Protein AF-A0AAU6WS00-F1 (afdb_monomer_lite)

Structure (mmCIF, N/CA/C/O backbone):
data_AF-A0AAU6WS00-F1
#
_entry.id   AF-A0AAU6WS00-F1
#
loop_
_atom_site.group_PDB
_atom_site.id
_atom_site.type_symbol
_atom_site.label_atom_id
_atom_site.label_alt_id
_atom_site.label_comp_id
_atom_site.label_asym_id
_atom_site.label_entity_id
_atom_site.label_seq_id
_atom_site.pdbx_PDB_ins_code
_atom_site.Cartn_x
_atom_site.Cartn_y
_atom_site.Cartn_z
_atom_site.occupancy
_atom_site.B_iso_or_equiv
_atom_site.auth_seq_id
_atom_site.auth_comp_id
_atom_site.auth_asym_id
_atom_site.auth_atom_id
_atom_site.pdbx_PDB_model_num
ATOM 1 N N . MET A 1 1 ? -14.880 -15.757 -16.509 1.00 43.56 1 MET A N 1
ATOM 2 C CA . MET A 1 1 ? -14.038 -14.848 -17.316 1.00 43.56 1 MET A CA 1
ATOM 3 C C . MET A 1 1 ? -12.780 -14.565 -16.515 1.00 43.56 1 MET A C 1
ATOM 5 O O . MET A 1 1 ? -12.912 -14.244 -15.341 1.00 43.56 1 MET A O 1
ATOM 9 N N . ALA A 1 2 ? -11.594 -14.777 -17.084 1.00 50.44 2 ALA A N 1
ATOM 10 C CA . ALA A 1 2 ? -10.341 -14.428 -16.420 1.00 50.44 2 ALA A CA 1
ATOM 11 C C . ALA A 1 2 ? -10.131 -12.912 -16.544 1.00 50.44 2 ALA A C 1
ATOM 13 O O . ALA A 1 2 ? -10.221 -12.374 -17.643 1.00 50.44 2 ALA A O 1
ATOM 14 N N . GLN A 1 3 ? -9.907 -12.222 -15.426 1.00 70.50 3 GLN A N 1
ATOM 15 C CA . GLN A 1 3 ? -9.549 -10.806 -15.445 1.00 70.50 3 GLN A CA 1
ATOM 16 C C . GLN A 1 3 ? -8.057 -10.687 -15.761 1.00 70.50 3 GLN A C 1
ATOM 18 O O . GLN A 1 3 ? -7.218 -11.079 -14.946 1.00 70.50 3 GLN A O 1
ATOM 23 N N . GLU A 1 4 ? -7.728 -10.128 -16.922 1.00 82.44 4 GLU A N 1
ATOM 24 C CA . GLU A 1 4 ? -6.345 -9.815 -17.276 1.00 82.44 4 GLU A CA 1
ATOM 25 C C . GLU A 1 4 ? -5.831 -8.642 -16.430 1.00 82.44 4 GLU A C 1
ATOM 27 O O . GLU A 1 4 ? -6.574 -7.706 -16.104 1.00 82.44 4 GLU A O 1
ATOM 32 N N . ARG A 1 5 ? -4.555 -8.713 -16.029 1.00 87.00 5 ARG A N 1
ATOM 33 C CA . ARG A 1 5 ? -3.888 -7.694 -15.209 1.00 87.00 5 ARG A CA 1
ATOM 34 C C . ARG A 1 5 ? -2.634 -7.180 -15.897 1.00 87.00 5 ARG A C 1
ATOM 36 O O . ARG A 1 5 ? -1.874 -7.946 -16.482 1.00 87.00 5 ARG A O 1
ATOM 43 N N . LEU A 1 6 ? -2.399 -5.878 -15.770 1.00 90.00 6 LEU A N 1
ATOM 44 C CA . LEU A 1 6 ? -1.217 -5.220 -16.312 1.00 90.00 6 LEU A CA 1
ATOM 45 C C . LEU A 1 6 ? 0.020 -5.597 -15.491 1.00 90.00 6 LEU A C 1
ATOM 47 O O . LEU A 1 6 ? 0.148 -5.165 -14.348 1.00 90.00 6 LEU A O 1
ATOM 51 N N . LEU A 1 7 ? 0.949 -6.348 -16.080 1.00 91.75 7 LEU A N 1
ATOM 52 C CA . LEU A 1 7 ? 2.205 -6.718 -15.419 1.00 91.75 7 LEU A CA 1
ATOM 53 C C . LEU A 1 7 ? 3.297 -5.661 -15.592 1.00 91.75 7 LEU A C 1
ATOM 55 O O . LEU A 1 7 ? 3.985 -5.334 -14.633 1.00 91.75 7 LEU A O 1
ATOM 59 N N . VAL A 1 8 ? 3.472 -5.116 -16.796 1.00 91.12 8 VAL A N 1
ATOM 60 C CA . VAL A 1 8 ? 4.533 -4.141 -17.086 1.00 91.12 8 VAL A CA 1
ATOM 61 C C . VAL A 1 8 ? 4.007 -3.070 -18.031 1.00 91.12 8 VAL A C 1
ATOM 63 O O . VAL A 1 8 ? 3.265 -3.372 -18.962 1.00 91.12 8 VAL A O 1
ATOM 66 N N . HIS A 1 9 ? 4.403 -1.824 -17.790 1.00 90.19 9 HIS A N 1
ATOM 67 C CA . HIS A 1 9 ? 4.131 -0.679 -18.646 1.00 90.19 9 HIS A CA 1
ATOM 68 C C . HIS A 1 9 ? 5.448 -0.061 -19.124 1.00 90.19 9 HIS A C 1
ATOM 70 O O . HIS A 1 9 ? 6.293 0.318 -18.308 1.00 90.19 9 HIS A O 1
ATOM 76 N N . TRP A 1 10 ? 5.579 0.096 -20.440 1.00 89.69 10 TRP A N 1
ATOM 77 C CA . TRP A 1 10 ? 6.741 0.680 -21.109 1.00 89.69 10 TRP A CA 1
ATOM 78 C C . TRP A 1 10 ? 6.364 1.960 -21.852 1.00 89.69 10 TRP A C 1
ATOM 80 O O . TRP A 1 10 ? 5.296 2.033 -22.456 1.00 89.69 10 TRP A O 1
ATOM 90 N N . HIS A 1 11 ? 7.273 2.931 -21.863 1.00 86.00 11 HIS A N 1
ATOM 91 C CA . HIS A 1 11 ? 7.238 4.080 -22.758 1.00 86.00 11 HIS A CA 1
ATOM 92 C C . HIS A 1 11 ? 8.517 4.093 -23.592 1.00 86.00 11 HIS A C 1
ATOM 94 O O . HIS A 1 11 ? 9.575 4.380 -23.056 1.00 86.00 11 HIS A O 1
ATOM 100 N N . ILE A 1 12 ? 8.409 3.742 -24.877 1.00 85.81 12 ILE A N 1
ATOM 101 C CA . ILE A 1 12 ? 9.479 3.592 -25.888 1.00 85.81 12 ILE A CA 1
ATOM 102 C C . ILE A 1 12 ? 10.792 2.970 -25.360 1.00 85.81 12 ILE A C 1
ATOM 104 O O . ILE A 1 12 ? 11.054 1.805 -25.641 1.00 85.81 12 ILE A O 1
ATOM 108 N N . TYR A 1 13 ? 11.606 3.720 -24.611 1.00 82.75 13 TYR A N 1
ATOM 109 C CA . TYR A 1 13 ? 12.913 3.308 -24.087 1.00 82.75 13 TYR A CA 1
ATOM 110 C C . TYR A 1 13 ? 12.985 3.138 -22.556 1.00 82.75 13 TYR A C 1
ATOM 112 O O . TYR A 1 13 ? 14.050 2.80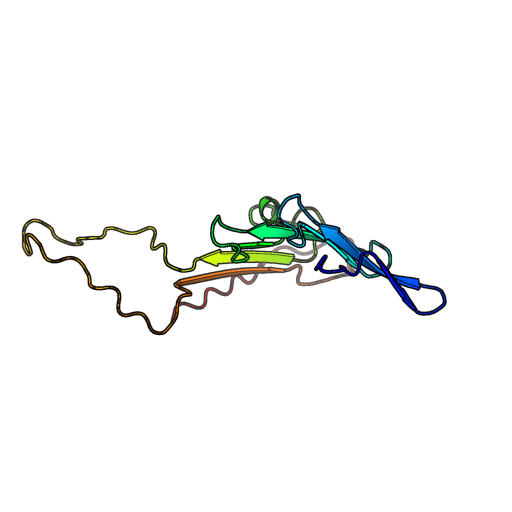6 -22.042 1.00 82.75 13 TYR A O 1
ATOM 120 N N . GLU A 1 14 ? 11.895 3.337 -21.811 1.00 84.56 14 GLU A N 1
ATOM 121 C CA . GLU A 1 14 ? 11.890 3.255 -20.345 1.00 84.56 14 GLU A CA 1
ATOM 122 C C . GLU A 1 14 ? 10.703 2.468 -19.771 1.00 84.56 14 GLU A C 1
ATOM 124 O O . GLU A 1 14 ? 9.580 2.495 -20.280 1.00 84.56 14 GLU A O 1
ATOM 129 N N . MET A 1 15 ? 10.952 1.754 -18.671 1.00 87.44 15 MET A N 1
ATOM 130 C CA . MET A 1 15 ? 9.911 1.076 -17.903 1.00 87.44 15 MET A CA 1
ATOM 131 C C . MET A 1 15 ? 9.274 2.067 -16.926 1.00 87.44 15 MET A C 1
ATOM 133 O O . MET A 1 15 ? 9.918 2.506 -15.967 1.00 87.44 15 MET A O 1
ATOM 137 N N . LEU A 1 16 ? 7.988 2.368 -17.120 1.00 89.31 16 LEU A N 1
ATOM 138 C CA . LEU A 1 16 ? 7.250 3.263 -16.225 1.00 89.31 16 LEU A CA 1
ATOM 139 C C . LEU A 1 16 ? 6.778 2.542 -14.966 1.00 89.31 16 LEU A C 1
ATOM 141 O O . LEU A 1 16 ? 6.836 3.103 -13.870 1.00 89.31 16 LEU A O 1
ATOM 145 N N . ALA A 1 17 ? 6.317 1.298 -15.117 1.00 93.50 17 ALA A N 1
ATOM 146 C CA . ALA A 1 17 ? 5.858 0.497 -13.996 1.00 93.50 17 ALA A CA 1
ATOM 147 C C . ALA A 1 17 ? 6.005 -1.007 -14.241 1.00 93.50 17 ALA A C 1
ATOM 149 O O . ALA A 1 17 ? 5.747 -1.491 -15.340 1.00 93.50 17 ALA A O 1
ATOM 150 N N . GLN A 1 18 ? 6.322 -1.745 -13.184 1.00 96.06 18 GLN A N 1
ATOM 151 C CA . GLN A 1 18 ? 6.204 -3.198 -13.112 1.00 96.06 18 GLN A CA 1
ATOM 152 C C . GLN A 1 18 ? 5.381 -3.559 -11.879 1.00 96.06 18 GLN A C 1
ATOM 154 O O . GLN A 1 18 ? 5.705 -3.141 -10.772 1.00 96.06 18 GLN A O 1
ATOM 159 N N . ASN A 1 19 ? 4.328 -4.341 -12.076 1.00 97.44 19 ASN A N 1
ATOM 160 C CA . ASN A 1 19 ? 3.391 -4.770 -11.053 1.00 97.44 19 ASN A CA 1
ATOM 161 C C . ASN A 1 19 ? 3.591 -6.259 -10.758 1.00 97.44 19 ASN A C 1
ATOM 163 O O . ASN A 1 19 ? 3.645 -7.086 -11.668 1.00 97.44 19 ASN A O 1
ATOM 167 N N . THR A 1 20 ? 3.630 -6.599 -9.478 1.00 97.69 20 THR A N 1
ATOM 168 C CA . THR A 1 20 ? 3.557 -7.974 -8.982 1.00 97.69 20 THR A CA 1
ATOM 169 C C . THR A 1 20 ? 2.246 -8.139 -8.235 1.00 97.69 20 THR A C 1
ATOM 171 O O . THR A 1 20 ? 1.830 -7.237 -7.508 1.00 97.69 20 THR A O 1
ATOM 174 N N . TYR A 1 21 ? 1.589 -9.280 -8.417 1.00 96.69 21 TYR A N 1
ATOM 175 C CA . TYR A 1 21 ? 0.323 -9.582 -7.761 1.00 96.69 21 TYR A CA 1
ATOM 176 C C . TYR A 1 21 ? 0.477 -10.793 -6.845 1.00 96.69 21 TYR A C 1
ATOM 178 O O . TYR A 1 21 ? 1.195 -11.730 -7.187 1.00 96.69 21 TYR A O 1
ATOM 186 N N . ASN A 1 22 ? -0.206 -10.783 -5.701 1.00 93.81 22 ASN A N 1
ATOM 187 C CA . ASN A 1 22 ? -0.300 -11.951 -4.827 1.00 93.81 22 ASN A CA 1
ATOM 188 C C . ASN A 1 22 ? -1.297 -12.995 -5.375 1.00 93.81 22 ASN A C 1
ATOM 190 O O . ASN A 1 22 ? -1.966 -12.782 -6.391 1.00 93.81 22 ASN A O 1
ATOM 194 N N . GLU A 1 23 ? -1.415 -14.123 -4.673 1.00 93.38 23 GLU A N 1
ATOM 195 C CA . GLU A 1 23 ? -2.321 -15.235 -5.007 1.00 93.38 23 GLU A CA 1
ATOM 196 C C . GLU A 1 23 ? -3.798 -14.811 -5.034 1.00 93.38 23 GLU A C 1
ATOM 198 O O . GLU A 1 23 ? -4.586 -15.317 -5.831 1.00 93.38 23 GLU A O 1
ATOM 203 N N . LEU A 1 24 ? -4.159 -13.804 -4.231 1.00 93.00 24 LEU A N 1
ATOM 204 C CA . LEU A 1 24 ? -5.491 -13.194 -4.200 1.00 93.00 24 LEU A CA 1
ATOM 205 C C . LEU A 1 24 ? -5.700 -12.145 -5.293 1.00 93.00 24 LEU A C 1
ATOM 207 O O . LEU A 1 24 ? -6.696 -11.424 -5.278 1.00 93.00 24 LEU A O 1
ATOM 211 N N . SER A 1 25 ? -4.784 -12.051 -6.257 1.00 93.94 25 SER A N 1
ATOM 212 C CA . SER A 1 25 ? -4.887 -11.127 -7.380 1.00 93.94 25 SER A CA 1
ATOM 213 C C . SER A 1 25 ? -4.801 -9.638 -7.024 1.00 93.94 25 SER A C 1
ATOM 215 O O . SER A 1 25 ? -5.157 -8.786 -7.838 1.00 93.94 25 SER A O 1
ATOM 217 N N . GLN A 1 26 ? -4.273 -9.312 -5.846 1.00 94.81 26 GLN A N 1
ATOM 218 C CA . GLN A 1 26 ? -4.043 -7.945 -5.378 1.00 94.81 26 GLN A CA 1
ATOM 219 C C . GLN A 1 26 ? -2.616 -7.508 -5.708 1.00 94.81 26 GLN A C 1
ATOM 221 O O . GLN A 1 26 ? -1.705 -8.333 -5.712 1.00 94.81 26 GLN A O 1
ATOM 226 N N . LEU A 1 27 ? -2.414 -6.221 -6.002 1.00 97.44 27 LEU A N 1
ATOM 227 C CA . LEU A 1 27 ? -1.096 -5.657 -6.300 1.00 97.44 27 LEU A CA 1
ATOM 228 C C . LEU A 1 27 ? -0.220 -5.738 -5.045 1.00 97.44 27 LEU A C 1
ATOM 230 O O . LEU A 1 27 ? -0.424 -4.958 -4.133 1.00 97.44 27 LEU A O 1
ATOM 234 N N . SER A 1 28 ? 0.737 -6.658 -4.977 1.00 97.69 28 SER A N 1
ATOM 235 C CA . SER A 1 28 ? 1.610 -6.823 -3.807 1.00 97.69 28 SER A CA 1
ATOM 236 C C . SER A 1 28 ? 2.844 -5.931 -3.863 1.00 97.69 28 SER A C 1
ATOM 238 O O . SER A 1 28 ? 3.318 -5.461 -2.832 1.00 97.69 28 SER A O 1
ATOM 240 N N . ASN A 1 29 ? 3.355 -5.671 -5.066 1.00 98.19 29 ASN A N 1
ATOM 241 C CA . ASN A 1 29 ? 4.493 -4.789 -5.273 1.00 98.19 29 ASN A CA 1
ATOM 242 C C . ASN A 1 29 ? 4.347 -4.008 -6.581 1.00 98.19 29 ASN A C 1
ATOM 244 O O . ASN A 1 29 ? 3.881 -4.548 -7.587 1.00 98.19 29 ASN A O 1
ATOM 248 N N . LYS A 1 30 ? 4.790 -2.751 -6.580 1.00 97.62 30 LYS A N 1
ATOM 249 C CA . LYS A 1 30 ? 4.936 -1.938 -7.786 1.00 97.62 30 LYS A CA 1
ATOM 250 C C . LYS A 1 30 ? 6.315 -1.300 -7.835 1.00 97.62 30 LYS A C 1
ATOM 252 O O . LYS A 1 30 ? 6.662 -0.513 -6.957 1.00 97.62 30 LYS A O 1
ATOM 257 N N . LYS A 1 31 ? 7.069 -1.560 -8.896 1.00 96.50 31 LYS A N 1
ATOM 258 C CA . LYS A 1 31 ? 8.300 -0.828 -9.204 1.00 96.50 31 LYS A CA 1
ATOM 259 C C . LYS A 1 31 ? 8.007 0.281 -10.199 1.00 96.50 31 LYS A C 1
ATOM 261 O O . LYS A 1 31 ? 7.256 0.049 -11.141 1.00 96.50 31 LYS A O 1
ATOM 266 N N . VAL A 1 32 ? 8.582 1.465 -10.007 1.00 94.06 32 VAL A N 1
ATOM 267 C CA . VAL A 1 32 ? 8.391 2.628 -10.897 1.00 94.06 32 VAL A CA 1
ATOM 268 C C . VAL A 1 32 ? 9.704 3.344 -11.183 1.00 94.06 32 VAL A C 1
ATOM 270 O O . VAL A 1 32 ? 10.662 3.208 -10.420 1.00 94.06 32 VAL A O 1
ATOM 273 N N . GLY A 1 33 ? 9.734 4.099 -12.285 1.00 88.75 33 GLY A N 1
ATOM 274 C CA . GLY A 1 33 ? 10.885 4.919 -12.675 1.00 88.75 33 GLY A CA 1
ATOM 275 C C . GLY A 1 33 ? 12.135 4.078 -12.912 1.00 88.75 33 GLY A C 1
ATOM 276 O O . GLY A 1 33 ? 13.174 4.356 -12.326 1.00 88.75 33 GLY A O 1
ATOM 277 N N . ASN A 1 34 ? 12.015 2.994 -13.685 1.00 86.62 34 ASN A N 1
ATOM 278 C CA . ASN A 1 34 ? 13.121 2.069 -13.947 1.00 86.62 34 ASN A CA 1
ATOM 279 C C . ASN A 1 34 ? 13.811 1.526 -12.669 1.00 86.62 34 ASN A C 1
ATOM 281 O O . ASN A 1 34 ? 15.034 1.527 -12.551 1.00 86.62 34 ASN A O 1
ATOM 285 N N . ASN A 1 35 ? 13.013 1.051 -11.705 1.00 86.25 35 ASN A N 1
ATOM 286 C CA . ASN A 1 35 ? 13.441 0.580 -10.375 1.00 86.25 35 ASN A CA 1
ATOM 287 C C . ASN A 1 35 ? 13.912 1.671 -9.395 1.00 86.25 35 ASN A C 1
ATOM 289 O O . ASN A 1 35 ? 14.468 1.332 -8.352 1.00 86.25 35 ASN A O 1
ATOM 293 N N . LEU A 1 36 ? 13.634 2.952 -9.662 1.00 89.94 36 LEU A N 1
ATOM 294 C CA . LEU A 1 36 ? 13.886 4.041 -8.711 1.00 89.94 36 LEU A CA 1
ATOM 295 C C . LEU A 1 36 ? 13.164 3.825 -7.377 1.00 89.94 36 LEU A C 1
ATOM 297 O O . LEU A 1 36 ? 13.694 4.160 -6.322 1.00 89.94 36 LEU A O 1
ATOM 301 N N . GLN A 1 37 ? 11.949 3.280 -7.421 1.00 93.25 37 GLN A N 1
ATOM 302 C CA . GLN A 1 37 ? 11.195 2.895 -6.234 1.00 93.25 37 GLN A CA 1
ATOM 303 C C . GLN A 1 37 ? 10.611 1.503 -6.393 1.00 93.25 37 GLN A C 1
ATOM 305 O O . GLN A 1 37 ? 10.145 1.133 -7.468 1.00 93.25 37 GLN A O 1
ATOM 310 N N . SER A 1 38 ? 10.588 0.773 -5.283 1.00 96.31 38 SER A N 1
ATOM 311 C CA . SER A 1 38 ? 9.818 -0.451 -5.091 1.00 96.31 38 SER A CA 1
ATOM 312 C C . SER A 1 38 ? 8.782 -0.156 -4.013 1.00 96.31 38 SER A C 1
ATOM 314 O O . SER A 1 38 ? 9.150 0.322 -2.943 1.00 96.31 38 SER A O 1
ATOM 316 N N . ILE A 1 39 ? 7.504 -0.370 -4.293 1.00 97.81 39 ILE A N 1
ATOM 317 C CA . ILE A 1 39 ? 6.394 0.014 -3.420 1.00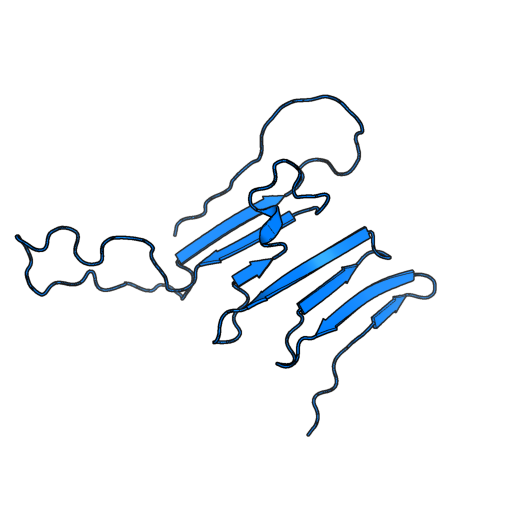 97.81 39 ILE A CA 1
ATOM 318 C C . ILE A 1 39 ? 5.673 -1.260 -3.007 1.00 97.81 39 ILE A C 1
ATOM 320 O O . ILE A 1 39 ? 5.064 -1.913 -3.853 1.00 97.81 39 ILE A O 1
ATOM 324 N N . ASP A 1 40 ? 5.764 -1.608 -1.729 1.00 98.31 40 ASP A N 1
ATOM 325 C CA . ASP A 1 40 ? 5.167 -2.821 -1.171 1.00 98.31 40 ASP A CA 1
ATOM 326 C C . ASP A 1 40 ? 3.793 -2.494 -0.590 1.00 98.31 40 ASP A C 1
ATOM 328 O O . ASP A 1 40 ? 3.679 -1.554 0.192 1.00 98.31 40 ASP A O 1
ATOM 332 N N . TYR A 1 41 ? 2.759 -3.241 -0.975 1.00 98.25 41 TYR A N 1
ATOM 333 C CA . TYR A 1 41 ? 1.376 -3.004 -0.555 1.00 98.25 41 TYR A CA 1
ATOM 334 C C . TYR A 1 41 ? 0.883 -4.135 0.345 1.00 98.25 41 TYR A C 1
ATOM 336 O O . TYR A 1 41 ? 1.016 -5.317 0.019 1.00 98.25 41 TYR A O 1
ATOM 344 N N . ASN A 1 42 ? 0.235 -3.769 1.447 1.00 97.31 42 ASN A N 1
ATOM 345 C CA . ASN A 1 42 ? -0.409 -4.702 2.362 1.00 97.31 42 ASN A CA 1
ATOM 346 C C . ASN A 1 42 ? -1.917 -4.466 2.389 1.00 97.31 42 ASN A C 1
ATOM 348 O O . ASN A 1 42 ? -2.390 -3.332 2.295 1.00 97.31 42 ASN A O 1
ATOM 352 N N . TYR A 1 43 ? -2.664 -5.553 2.558 1.00 94.25 43 TYR A N 1
ATOM 353 C CA . TYR A 1 43 ? -4.121 -5.552 2.581 1.00 94.25 43 TY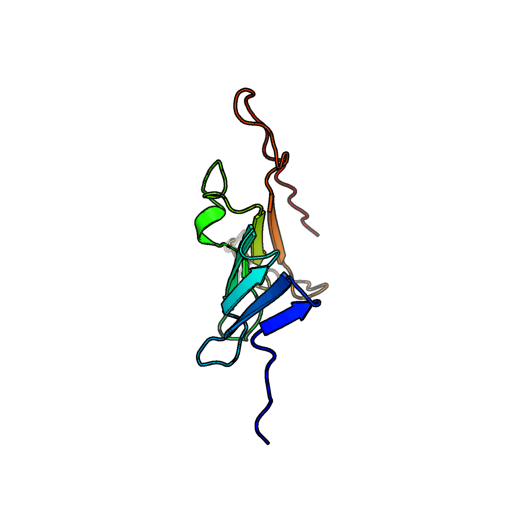R A CA 1
ATOM 354 C C . TYR A 1 43 ? -4.631 -6.287 3.817 1.00 94.25 43 TYR A C 1
ATOM 356 O O . TYR A 1 43 ? -4.003 -7.237 4.286 1.00 94.25 43 TYR A O 1
ATOM 364 N N . ASN A 1 44 ? -5.802 -5.892 4.313 1.00 88.12 44 ASN A N 1
ATOM 365 C CA . ASN A 1 44 ? -6.538 -6.693 5.287 1.00 88.12 44 ASN A CA 1
ATOM 366 C C . ASN A 1 44 ? -7.313 -7.839 4.610 1.00 88.12 44 ASN A C 1
ATOM 368 O O . ASN A 1 44 ? -7.410 -7.924 3.384 1.00 88.12 44 ASN A O 1
ATOM 372 N N . ILE A 1 45 ? -7.950 -8.687 5.422 1.00 83.69 45 ILE A N 1
ATOM 373 C CA . ILE A 1 45 ? -8.751 -9.830 4.948 1.00 83.69 45 ILE A CA 1
ATOM 374 C C . ILE A 1 45 ? -9.959 -9.437 4.077 1.00 83.69 45 ILE A C 1
ATOM 376 O O . ILE A 1 45 ? -10.495 -10.278 3.364 1.00 83.69 45 ILE A O 1
ATOM 380 N N . ARG A 1 46 ? -10.401 -8.171 4.125 1.00 82.31 46 ARG A N 1
ATOM 381 C CA . ARG A 1 46 ? -11.485 -7.629 3.284 1.00 82.31 46 ARG A CA 1
ATOM 382 C C . ARG A 1 46 ? -10.967 -7.050 1.963 1.00 82.31 46 ARG A C 1
ATOM 384 O O . ARG A 1 46 ? -11.753 -6.540 1.172 1.00 82.31 46 ARG A O 1
ATOM 391 N N . GLY A 1 47 ? -9.655 -7.109 1.729 1.00 86.06 47 GLY A N 1
ATOM 392 C CA . GLY A 1 47 ? -8.998 -6.593 0.534 1.00 86.06 47 GLY A CA 1
ATOM 393 C C . GLY A 1 47 ? -8.812 -5.078 0.508 1.00 86.06 47 GLY A C 1
ATOM 394 O O . GLY A 1 47 ? -8.499 -4.528 -0.545 1.00 86.06 47 GLY A O 1
ATOM 395 N N . TRP A 1 48 ? -8.984 -4.388 1.637 1.00 90.62 48 TRP A N 1
ATOM 396 C CA . TRP A 1 48 ? -8.652 -2.966 1.732 1.00 90.62 48 TRP A CA 1
ATOM 397 C C . TRP A 1 48 ? -7.154 -2.803 1.960 1.00 90.62 48 TRP A C 1
ATOM 399 O O . TRP A 1 48 ? -6.584 -3.526 2.776 1.00 90.62 48 TRP A O 1
ATOM 409 N N . MET A 1 49 ? -6.525 -1.865 1.251 1.00 94.94 49 MET A N 1
ATOM 410 C CA . MET A 1 49 ? -5.108 -1.547 1.440 1.00 94.94 49 MET A CA 1
ATOM 411 C C . MET A 1 49 ? -4.924 -0.896 2.806 1.00 94.94 49 MET A C 1
ATOM 413 O O . MET A 1 49 ? -5.589 0.091 3.096 1.00 94.94 49 MET A O 1
ATOM 417 N N . THR A 1 50 ? -4.053 -1.453 3.642 1.00 94.25 50 THR A N 1
ATOM 418 C CA . THR A 1 50 ? -3.830 -0.980 5.014 1.00 94.25 50 THR A CA 1
ATOM 419 C C . THR A 1 50 ? -2.472 -0.342 5.214 1.00 94.25 50 THR A C 1
ATOM 421 O O . THR A 1 50 ? -2.339 0.530 6.067 1.00 94.25 50 THR A O 1
ATOM 424 N N . GLU A 1 51 ? -1.451 -0.775 4.478 1.00 96.62 51 GLU A N 1
ATOM 425 C CA . GLU A 1 51 ? -0.083 -0.287 4.659 1.00 96.62 51 GLU A CA 1
ATOM 426 C C . GLU A 1 51 ? 0.642 -0.235 3.307 1.00 96.62 51 GLU A C 1
ATOM 428 O O . GLU A 1 51 ? 0.377 -1.046 2.416 1.00 96.62 51 GLU A O 1
ATOM 433 N N . ILE A 1 52 ? 1.563 0.720 3.164 1.00 97.81 52 ILE A N 1
ATOM 434 C CA . ILE A 1 52 ? 2.526 0.784 2.062 1.00 97.81 52 ILE A CA 1
ATOM 435 C C . ILE A 1 52 ? 3.922 0.927 2.650 1.00 97.81 52 ILE A C 1
ATOM 437 O O . ILE A 1 52 ? 4.141 1.801 3.488 1.00 97.81 52 ILE A O 1
ATOM 441 N N . ASN A 1 53 ? 4.862 0.095 2.187 1.00 97.25 53 ASN A N 1
ATOM 442 C CA . ASN A 1 53 ? 6.225 0.010 2.717 1.00 97.25 53 ASN A CA 1
ATOM 443 C C . ASN A 1 53 ? 6.230 -0.130 4.253 1.00 97.25 53 ASN A C 1
ATOM 445 O O . ASN A 1 53 ? 7.051 0.486 4.927 1.00 97.25 53 ASN A O 1
ATOM 449 N N . ARG A 1 54 ? 5.303 -0.938 4.791 1.00 95.38 54 ARG A N 1
ATOM 450 C CA . ARG A 1 54 ? 5.018 -1.141 6.224 1.00 95.38 54 ARG A CA 1
ATOM 451 C C . ARG A 1 54 ? 6.258 -1.119 7.115 1.00 95.38 54 ARG A C 1
ATOM 453 O O . ARG A 1 54 ? 6.310 -0.370 8.089 1.00 95.38 54 ARG A O 1
ATOM 460 N N . ASP A 1 55 ? 7.251 -1.936 6.775 1.00 94.94 55 ASP A N 1
ATOM 461 C CA . ASP A 1 55 ? 8.431 -2.148 7.618 1.00 94.94 55 ASP A CA 1
ATOM 462 C C . ASP A 1 55 ? 9.314 -0.896 7.721 1.00 94.94 55 ASP A C 1
ATOM 464 O O . ASP A 1 55 ? 10.142 -0.788 8.619 1.00 94.94 55 ASP A O 1
ATOM 468 N N . GLN A 1 56 ? 9.098 0.088 6.845 1.00 94.25 56 GLN A N 1
ATOM 469 C CA . GLN A 1 56 ? 9.847 1.338 6.804 1.00 94.25 56 GLN A CA 1
ATOM 470 C C . GLN A 1 56 ? 9.246 2.428 7.687 1.00 94.25 56 GLN A C 1
ATOM 472 O O . GLN A 1 56 ? 9.928 3.402 7.999 1.00 94.25 56 GLN A O 1
ATOM 477 N N . MET A 1 57 ? 8.006 2.259 8.161 1.00 87.56 57 MET A N 1
ATOM 478 C CA . MET A 1 57 ? 7.311 3.261 8.975 1.00 87.56 57 MET A CA 1
ATOM 479 C C . MET A 1 57 ? 8.054 3.609 10.270 1.00 87.56 57 MET A C 1
ATOM 481 O O . MET A 1 57 ? 7.896 4.714 10.780 1.00 87.56 57 MET A O 1
ATOM 485 N N . GLN A 1 58 ? 8.864 2.693 10.803 1.00 87.75 58 GLN A N 1
ATOM 486 C CA . GLN A 1 58 ? 9.636 2.893 12.036 1.00 87.75 58 GLN A CA 1
ATOM 487 C C . GLN A 1 58 ? 11.125 3.151 11.777 1.00 87.75 58 GLN A C 1
ATOM 489 O O . GLN A 1 58 ? 11.874 3.458 12.701 1.00 87.75 58 GLN A O 1
ATOM 494 N N . VAL A 1 59 ? 11.565 3.077 10.519 1.00 88.00 59 VAL A N 1
ATOM 495 C CA . VAL A 1 59 ? 12.969 3.273 10.154 1.00 88.00 59 VAL A CA 1
ATOM 496 C C . VAL A 1 59 ? 13.238 4.779 9.990 1.00 88.00 59 VAL A C 1
ATOM 498 O O . VAL A 1 59 ? 12.437 5.479 9.357 1.00 88.00 59 VAL A O 1
ATOM 501 N N . PRO A 1 60 ? 14.318 5.338 10.574 1.00 85.06 60 PRO A N 1
ATOM 502 C CA . PRO A 1 60 ? 14.605 6.772 10.481 1.00 85.06 60 PRO A CA 1
ATOM 503 C C . PRO A 1 60 ? 14.713 7.302 9.044 1.00 85.06 60 PRO A C 1
ATOM 505 O O . PRO A 1 60 ? 14.158 8.360 8.756 1.00 85.06 60 PRO A O 1
ATOM 508 N N . ASP A 1 61 ? 15.348 6.548 8.145 1.00 85.00 61 ASP A N 1
ATOM 509 C CA . ASP A 1 61 ? 15.574 6.895 6.732 1.00 85.00 61 ASP A CA 1
ATOM 510 C C . ASP A 1 61 ? 14.627 6.165 5.759 1.00 85.00 61 ASP A C 1
ATOM 5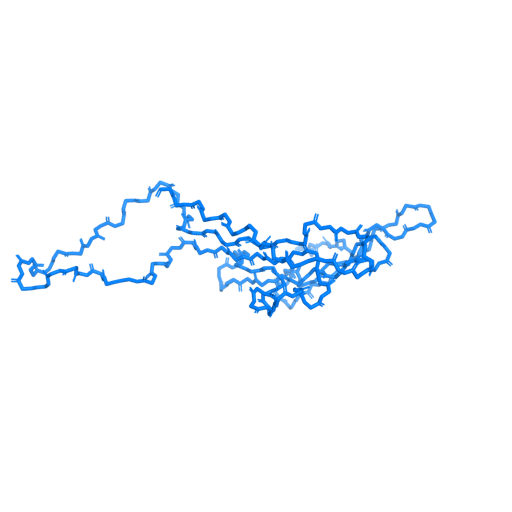12 O O . ASP A 1 61 ? 14.868 6.138 4.551 1.00 85.00 61 ASP A O 1
ATOM 516 N N . LEU A 1 62 ? 13.562 5.550 6.291 1.00 88.25 62 LEU A N 1
ATOM 517 C CA . LEU A 1 62 ? 12.605 4.725 5.547 1.00 88.25 62 LEU A CA 1
ATOM 518 C C . LEU A 1 62 ? 13.258 3.568 4.756 1.00 88.25 62 LEU A C 1
ATOM 520 O O . LEU A 1 62 ? 12.691 3.111 3.760 1.00 88.25 62 LEU A O 1
ATOM 524 N N . GLY A 1 63 ? 14.456 3.119 5.149 1.00 89.06 63 GLY A N 1
ATOM 525 C CA . GLY A 1 63 ? 15.175 2.028 4.485 1.00 89.06 63 GLY A CA 1
ATOM 526 C C . GLY A 1 63 ? 15.444 2.300 3.004 1.00 89.06 63 GLY A C 1
ATOM 527 O O . GLY A 1 63 ? 15.413 1.381 2.185 1.00 89.06 63 GLY A O 1
ATOM 528 N N . GLY A 1 64 ? 15.628 3.573 2.637 1.00 88.50 64 GLY A N 1
ATOM 529 C CA . GLY A 1 64 ? 15.824 4.007 1.252 1.00 88.50 64 GLY A CA 1
ATOM 530 C C . GLY A 1 64 ? 14.543 4.108 0.411 1.00 88.50 64 GLY A C 1
ATOM 531 O O . GLY A 1 64 ? 14.617 4.439 -0.775 1.00 88.50 64 GLY A O 1
ATOM 532 N N . LYS A 1 65 ? 13.357 3.858 0.983 1.00 91.50 65 LYS A N 1
ATOM 533 C CA . LYS A 1 65 ? 12.079 4.193 0.333 1.00 91.50 65 LYS A CA 1
ATOM 534 C C . LYS A 1 65 ? 11.818 5.693 0.441 1.00 91.50 65 LYS A C 1
ATOM 536 O O . LYS A 1 65 ? 12.215 6.344 1.400 1.00 91.50 65 LYS A O 1
ATOM 541 N N . LEU A 1 66 ? 11.071 6.241 -0.510 1.00 92.75 66 LEU A N 1
ATOM 542 C CA . LEU A 1 66 ? 10.682 7.653 -0.466 1.00 92.75 66 LEU A CA 1
ATOM 543 C C . LEU A 1 66 ? 9.536 7.934 0.503 1.00 92.75 66 LEU A C 1
ATOM 545 O O . LEU A 1 66 ? 9.368 9.077 0.922 1.00 92.75 66 LEU A O 1
ATOM 549 N N . PHE A 1 67 ? 8.733 6.923 0.835 1.00 93.19 67 PHE A N 1
ATOM 550 C CA . PHE A 1 67 ? 7.585 7.079 1.717 1.00 93.19 67 PHE A CA 1
ATOM 551 C C . PHE A 1 67 ? 7.145 5.759 2.356 1.00 93.19 67 PHE A C 1
ATOM 553 O O . PHE A 1 67 ? 7.465 4.672 1.867 1.00 93.19 67 PHE A O 1
ATOM 560 N N . SER A 1 68 ? 6.366 5.884 3.425 1.00 93.62 68 SER A N 1
ATOM 561 C CA . SER A 1 68 ? 5.643 4.813 4.102 1.00 93.62 68 SER A CA 1
ATOM 562 C C . SER A 1 68 ? 4.261 5.318 4.515 1.00 93.62 68 SER A C 1
ATOM 564 O O . SER A 1 68 ? 4.104 6.480 4.894 1.00 93.62 68 SER A O 1
ATOM 566 N N . TYR A 1 69 ? 3.261 4.443 4.453 1.00 92.44 69 TYR A N 1
ATOM 567 C CA . TYR A 1 69 ? 1.861 4.777 4.709 1.00 92.44 69 TYR A CA 1
ATOM 568 C C . TYR A 1 69 ? 1.182 3.703 5.548 1.00 92.44 69 TYR A C 1
ATOM 570 O O . TYR A 1 69 ? 1.433 2.515 5.349 1.00 92.44 69 TYR A O 1
ATOM 578 N N . LYS A 1 70 ? 0.284 4.112 6.440 1.00 90.06 70 LYS A N 1
ATOM 579 C CA . LYS A 1 70 ? -0.617 3.218 7.160 1.00 90.06 70 LYS A CA 1
ATOM 580 C C . LYS A 1 70 ? -1.985 3.869 7.299 1.00 90.06 70 LYS A C 1
ATOM 582 O O . LYS A 1 70 ? -2.087 5.042 7.636 1.00 90.06 70 LYS A O 1
ATOM 587 N N . ILE A 1 71 ? -3.034 3.098 7.054 1.00 87.31 71 ILE A N 1
ATOM 588 C CA . ILE A 1 71 ? -4.423 3.514 7.220 1.00 87.31 71 ILE A CA 1
ATOM 589 C C . ILE A 1 71 ? -5.141 2.550 8.154 1.00 87.31 71 ILE A C 1
ATOM 591 O O . ILE A 1 71 ? -5.116 1.330 7.974 1.00 87.31 71 ILE A O 1
ATOM 595 N N . LYS A 1 72 ? -5.804 3.114 9.161 1.00 83.12 72 LYS A N 1
ATOM 596 C CA . LYS A 1 72 ? -6.668 2.395 10.093 1.00 83.12 72 LYS A CA 1
ATOM 597 C C . LYS A 1 72 ? -8.105 2.709 9.722 1.00 83.12 72 LYS A C 1
ATOM 599 O O . LYS A 1 72 ? -8.517 3.865 9.729 1.00 83.12 72 LYS A O 1
ATOM 604 N N . TYR A 1 73 ? -8.859 1.674 9.369 1.00 80.75 73 TYR A N 1
ATOM 605 C CA . TYR A 1 73 ? -10.243 1.834 8.943 1.00 80.75 73 TYR A CA 1
ATOM 606 C C . TYR A 1 73 ? -11.207 1.910 10.136 1.00 80.75 73 TYR A C 1
ATOM 608 O O . TYR A 1 73 ? -11.550 2.987 10.607 1.00 80.75 73 TYR A O 1
ATOM 616 N N . THR A 1 74 ? -11.646 0.758 10.643 1.00 70.94 74 THR A N 1
ATOM 617 C CA . THR A 1 74 ? -12.680 0.665 11.688 1.00 70.94 74 THR A CA 1
ATOM 618 C C . THR A 1 74 ? -12.127 0.373 13.081 1.00 70.94 74 THR A C 1
ATOM 620 O O . THR A 1 74 ? -12.883 0.379 14.048 1.00 70.94 74 THR A O 1
ATOM 623 N N . GLU A 1 75 ? -10.838 0.063 13.192 1.00 56.56 75 GLU A N 1
ATOM 624 C CA . GLU A 1 75 ? -10.204 -0.310 14.456 1.00 56.56 75 GLU A CA 1
ATOM 625 C C . GLU A 1 75 ? -9.753 0.947 15.211 1.00 56.56 75 GLU A C 1
ATOM 627 O O . GLU A 1 75 ? -8.844 1.654 14.779 1.00 56.56 75 GLU A O 1
ATOM 632 N N . LYS A 1 76 ? -10.399 1.217 16.353 1.00 46.50 76 LYS A N 1
ATOM 633 C CA . LYS A 1 76 ? -9.833 2.040 17.426 1.00 46.50 76 LYS A CA 1
ATOM 634 C C . LYS A 1 76 ? -8.985 1.129 18.307 1.00 46.50 76 LYS A C 1
ATOM 636 O O . LYS A 1 76 ? -9.530 0.237 18.952 1.00 46.50 76 LYS A O 1
ATOM 641 N N . GLU A 1 77 ? -7.690 1.393 18.418 1.00 46.03 77 GLU A N 1
ATOM 642 C CA . GLU A 1 77 ? -6.951 0.968 19.608 1.00 46.03 77 GLU A CA 1
ATOM 643 C C . GLU A 1 77 ? -7.336 1.919 20.756 1.00 46.03 77 GLU A C 1
ATOM 645 O O . GLU A 1 77 ? -6.844 3.041 20.848 1.00 46.03 77 GLU A O 1
ATOM 650 N N . GLY A 1 78 ? -8.305 1.520 21.587 1.00 50.22 78 GLY A N 1
ATOM 651 C CA . GLY A 1 78 ? -8.782 2.307 22.728 1.00 50.22 78 GLY A CA 1
ATOM 652 C C . GLY A 1 78 ? -9.975 1.669 23.449 1.00 50.22 78 GLY A C 1
ATOM 653 O O . GLY A 1 78 ? -10.744 0.919 22.854 1.00 50.22 78 GLY A O 1
ATOM 654 N N . ILE A 1 79 ? -10.115 1.959 24.746 1.00 47.00 79 ILE A N 1
ATOM 655 C CA . ILE A 1 79 ? -11.117 1.372 25.653 1.00 47.00 79 ILE A CA 1
ATOM 656 C C . ILE A 1 79 ? -12.548 1.615 25.125 1.00 47.00 79 ILE A C 1
ATOM 658 O O . ILE A 1 79 ? -12.969 2.759 24.956 1.00 47.00 79 ILE A O 1
ATOM 662 N N . THR A 1 80 ? -13.312 0.538 24.908 1.00 54.88 80 THR A N 1
ATOM 663 C CA . THR A 1 80 ? -14.703 0.549 24.399 1.00 54.88 80 THR A CA 1
ATOM 664 C C . THR A 1 80 ? -15.721 1.110 25.399 1.00 54.88 80 THR A C 1
ATOM 666 O O . THR A 1 80 ? -16.767 1.627 24.998 1.00 54.88 80 THR A O 1
ATOM 669 N N . THR A 1 81 ? -15.374 1.084 26.689 1.00 56.88 81 THR A N 1
ATOM 670 C CA . THR A 1 81 ? -16.185 1.599 27.799 1.00 56.88 81 THR A CA 1
ATOM 671 C C . THR A 1 81 ? -15.308 2.440 28.732 1.00 56.88 81 THR A C 1
ATOM 673 O O . THR A 1 81 ? -14.703 1.893 29.654 1.00 56.88 81 THR A O 1
ATOM 676 N N . PRO A 1 82 ? -15.204 3.767 28.527 1.00 55.28 82 PRO A N 1
ATOM 677 C CA . PRO A 1 82 ? -14.313 4.631 29.311 1.00 55.28 82 PRO A CA 1
ATOM 678 C C . PRO A 1 82 ? -14.592 4.620 30.823 1.00 55.28 82 PRO A C 1
ATOM 680 O O . PRO A 1 82 ? -13.713 4.966 31.607 1.00 55.28 82 PRO A O 1
ATOM 683 N N . ASN A 1 83 ? -15.803 4.229 31.243 1.00 57.94 83 ASN A N 1
ATOM 684 C CA . ASN A 1 83 ? -16.168 4.083 32.650 1.00 57.94 83 ASN A CA 1
ATOM 685 C C . ASN A 1 83 ? -17.260 3.002 32.856 1.00 57.94 83 ASN A C 1
ATOM 687 O O . ASN A 1 83 ? -18.454 3.319 32.845 1.00 57.94 83 ASN A O 1
ATOM 691 N N . PRO A 1 84 ? -16.881 1.725 33.047 1.00 59.06 84 PRO A N 1
ATOM 692 C CA . PRO A 1 84 ? -17.833 0.619 33.187 1.00 59.06 84 PRO A CA 1
ATOM 693 C C . PRO A 1 84 ? -18.618 0.642 34.507 1.00 59.06 84 PRO A C 1
ATOM 695 O O . PRO A 1 84 ? -19.688 0.045 34.580 1.00 59.06 84 PRO A O 1
ATOM 698 N N . LEU A 1 85 ? -18.123 1.345 35.534 1.00 63.66 85 LEU A N 1
ATOM 699 C CA . LEU A 1 85 ? -18.801 1.473 36.829 1.00 63.66 85 LEU A CA 1
ATO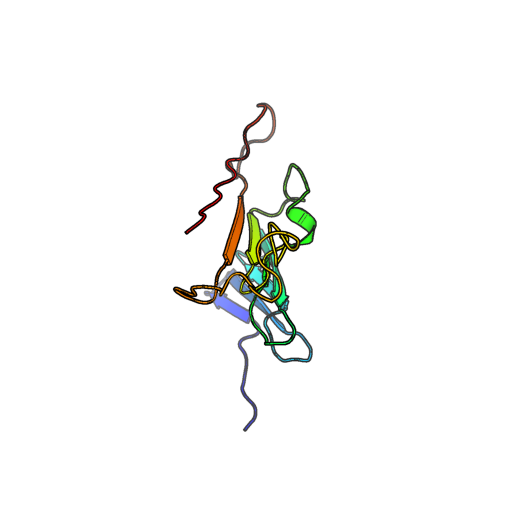M 700 C C . LEU A 1 85 ? -19.975 2.454 36.772 1.00 63.66 85 LEU A C 1
ATOM 702 O O . LEU A 1 85 ? -20.967 2.277 37.473 1.00 63.66 85 LEU A O 1
ATOM 706 N N . GLN A 1 86 ? -19.861 3.489 35.941 1.00 58.62 86 GLN A N 1
ATOM 707 C CA . GLN A 1 86 ? -20.855 4.556 35.858 1.00 58.62 86 GLN A CA 1
ATOM 708 C C . GLN A 1 86 ? -21.891 4.312 34.748 1.00 58.62 86 GLN A C 1
ATOM 710 O O . GLN A 1 86 ? -23.007 4.820 34.834 1.00 58.62 86 GLN A O 1
ATOM 715 N N . PHE A 1 87 ? -21.551 3.505 33.732 1.00 57.66 87 PHE A N 1
ATOM 716 C CA . PHE A 1 87 ? -22.423 3.222 32.588 1.00 57.66 87 PHE A CA 1
ATOM 717 C C . PHE A 1 87 ? -22.386 1.740 32.161 1.00 57.66 87 PHE A C 1
ATOM 719 O O . PHE A 1 87 ? -21.889 1.412 31.078 1.00 57.66 87 PHE A O 1
ATOM 726 N N . PRO A 1 88 ? -22.921 0.821 32.987 1.00 63.84 88 PRO A N 1
ATOM 727 C CA . PRO A 1 88 ? -22.999 -0.591 32.629 1.00 63.84 88 PRO A CA 1
ATOM 728 C C . PRO A 1 88 ? -23.851 -0.776 31.363 1.00 63.84 88 PRO A C 1
ATOM 730 O O . PRO A 1 88 ? -24.965 -0.261 31.259 1.00 63.84 88 PRO A O 1
ATOM 733 N N . GLY A 1 89 ? -23.306 -1.487 30.372 1.00 64.19 89 GLY A N 1
ATOM 734 C CA . GLY A 1 89 ? -23.984 -1.764 29.099 1.00 64.19 89 GLY A CA 1
ATOM 735 C C . GLY A 1 89 ? -24.068 -0.582 28.123 1.00 64.19 89 GLY A C 1
ATOM 736 O O . GLY A 1 89 ? -24.830 -0.651 27.159 1.00 64.19 89 GLY A O 1
ATOM 737 N N . LYS A 1 90 ? -23.325 0.513 28.350 1.00 54.31 90 LYS A N 1
ATOM 738 C CA . LYS A 1 90 ? -23.202 1.615 27.383 1.00 54.31 90 LYS A CA 1
ATOM 739 C C . LYS A 1 90 ? -21.863 1.534 26.663 1.00 54.31 90 LYS A C 1
ATOM 741 O O . LYS A 1 90 ? -20.838 1.973 27.175 1.00 54.31 90 LYS A O 1
ATOM 746 N N . GLU A 1 91 ? -21.900 0.993 25.457 1.00 58.19 91 GLU A N 1
ATOM 747 C CA . GLU A 1 91 ? -20.786 1.085 24.521 1.00 58.19 91 GLU A CA 1
ATOM 748 C C . GLU A 1 91 ? -20.783 2.471 23.874 1.00 58.19 91 GLU A C 1
ATOM 750 O O . GLU A 1 91 ? -21.840 3.050 23.590 1.00 58.19 91 GLU A O 1
ATOM 755 N N . VAL A 1 92 ? -19.594 3.024 23.633 1.00 56.22 92 VAL A N 1
ATOM 756 C CA . VAL A 1 92 ? -19.469 4.224 22.804 1.00 56.22 92 VAL A CA 1
ATOM 757 C C . VAL A 1 92 ? -19.902 3.846 21.388 1.00 56.22 92 VAL A C 1
ATOM 759 O O . VAL A 1 92 ? -19.141 3.234 20.644 1.00 56.22 92 VAL A O 1
ATOM 762 N N . ALA A 1 93 ? -21.136 4.199 21.018 1.00 51.59 93 ALA A N 1
ATOM 763 C CA . ALA A 1 93 ? -21.639 3.998 19.667 1.00 51.59 93 ALA A CA 1
ATOM 764 C C . ALA A 1 93 ? -20.722 4.737 18.687 1.00 51.59 93 ALA A C 1
ATOM 766 O O . ALA A 1 93 ? -20.620 5.968 18.719 1.00 51.59 93 ALA A O 1
ATOM 767 N N . ALA A 1 94 ? -20.031 3.983 17.836 1.00 51.75 94 ALA A N 1
ATOM 768 C CA . ALA A 1 94 ? -19.188 4.549 16.804 1.00 51.75 94 ALA A CA 1
ATOM 769 C C . ALA A 1 94 ? -20.065 5.369 15.846 1.00 51.75 94 ALA A C 1
ATOM 771 O O . ALA A 1 94 ? -20.869 4.836 15.083 1.00 51.75 94 ALA A O 1
ATOM 772 N N . LYS A 1 95 ? -19.947 6.696 15.921 1.00 46.16 95 LYS A N 1
ATOM 773 C CA . LYS A 1 95 ? -20.536 7.595 14.932 1.00 46.16 95 LYS A CA 1
ATOM 774 C C . LYS A 1 95 ? -19.602 7.625 13.729 1.00 46.16 95 LYS A C 1
ATOM 776 O O . LYS A 1 95 ? -18.619 8.355 13.726 1.00 46.16 95 LYS A O 1
ATOM 781 N N . TYR A 1 96 ? -19.888 6.789 12.739 1.00 47.38 96 TYR A N 1
ATOM 782 C CA . TYR A 1 96 ? -19.126 6.742 11.496 1.00 47.38 96 TYR A CA 1
ATOM 783 C C . TYR A 1 96 ? -19.577 7.864 10.552 1.00 47.38 96 TYR A C 1
ATOM 785 O O . TYR A 1 96 ? -20.715 7.861 10.088 1.00 47.38 96 TYR A O 1
ATOM 793 N N . ASN A 1 97 ? -18.673 8.789 10.227 1.00 41.81 97 ASN A N 1
ATOM 794 C CA . ASN A 1 97 ? -18.722 9.562 8.983 1.00 41.81 97 ASN A CA 1
ATOM 795 C C . ASN A 1 97 ? -17.676 8.986 8.013 1.00 41.81 97 ASN A C 1
ATOM 797 O O . ASN A 1 97 ? -16.668 9.616 7.711 1.00 41.81 97 ASN A O 1
ATOM 801 N N . GLY A 1 98 ? -17.883 7.732 7.603 1.00 62.62 98 GLY A N 1
ATOM 802 C CA . GLY A 1 98 ? -16.930 6.959 6.803 1.00 62.62 98 GLY A CA 1
ATOM 803 C C . GLY A 1 98 ? -16.192 5.872 7.591 1.00 62.62 98 GLY A C 1
ATOM 804 O O . GLY A 1 98 ? -16.350 5.731 8.802 1.00 62.62 98 GLY A O 1
ATOM 805 N N . ASN A 1 99 ? -15.404 5.075 6.867 1.00 71.44 99 ASN A N 1
ATOM 806 C CA . ASN A 1 99 ? -14.736 3.880 7.390 1.00 71.44 99 ASN A CA 1
ATOM 807 C C . ASN A 1 99 ? -13.264 4.116 7.753 1.00 71.44 99 ASN A C 1
ATOM 809 O O . ASN A 1 99 ? -12.579 3.125 7.929 1.00 71.44 99 ASN A O 1
ATOM 813 N N . ILE A 1 100 ? -12.747 5.351 7.781 1.00 78.19 100 ILE A N 1
ATOM 814 C CA . ILE A 1 100 ? -11.327 5.647 8.053 1.00 78.19 100 ILE A CA 1
ATOM 815 C C . ILE A 1 100 ? -11.214 6.326 9.417 1.00 78.19 100 ILE A C 1
ATOM 817 O O . ILE A 1 100 ? -11.760 7.409 9.602 1.00 78.19 100 ILE A O 1
ATOM 821 N N . ALA A 1 101 ? -10.515 5.691 10.351 1.00 80.06 101 ALA A N 1
ATOM 822 C CA . ALA A 1 101 ? -10.275 6.192 11.698 1.00 80.06 101 ALA A CA 1
ATOM 823 C C . ALA A 1 101 ? -8.974 6.998 11.801 1.00 80.06 101 ALA A C 1
ATOM 825 O O . ALA A 1 101 ? -8.934 7.984 12.529 1.00 80.06 101 ALA A O 1
ATOM 826 N N . GLU A 1 102 ? -7.914 6.593 11.096 1.00 78.00 102 GLU A N 1
ATOM 827 C CA . GLU A 1 102 ? -6.600 7.242 11.180 1.00 78.00 102 GLU A CA 1
ATOM 828 C C . GLU A 1 102 ? -5.768 6.978 9.925 1.00 78.00 102 GLU A C 1
ATOM 830 O O . GLU A 1 102 ? -5.891 5.930 9.284 1.00 78.00 102 GLU A O 1
ATOM 835 N N . VAL A 1 103 ? -4.885 7.919 9.603 1.00 82.75 103 VAL A N 1
ATOM 836 C CA . VAL A 1 103 ? -3.863 7.770 8.572 1.00 82.75 103 VAL A CA 1
ATOM 837 C C . VAL A 1 103 ? -2.527 8.263 9.117 1.00 82.75 103 VAL A C 1
ATOM 839 O O . VAL A 1 103 ? -2.414 9.422 9.513 1.00 82.75 103 VAL A O 1
ATOM 842 N N . ASP A 1 104 ? -1.517 7.402 9.046 1.00 83.00 104 ASP A N 1
ATOM 843 C CA . ASP A 1 104 ? -0.117 7.742 9.268 1.00 83.00 104 ASP A CA 1
ATOM 844 C C . ASP A 1 104 ? 0.607 7.816 7.919 1.00 83.00 104 ASP A C 1
ATOM 846 O O . ASP A 1 104 ? 0.577 6.876 7.117 1.00 83.00 104 ASP A O 1
ATOM 850 N N . TRP A 1 105 ? 1.308 8.920 7.673 1.00 88.19 105 TRP A N 1
ATOM 851 C CA . TRP A 1 105 ? 2.136 9.107 6.482 1.00 88.19 105 TRP A CA 1
ATOM 852 C C . TRP A 1 105 ? 3.528 9.610 6.871 1.00 88.19 105 TRP A C 1
ATOM 854 O O . TRP A 1 105 ? 3.663 10.545 7.662 1.00 88.19 105 TRP A O 1
ATOM 864 N N . ARG A 1 106 ? 4.569 9.021 6.273 1.00 87.38 106 ARG A N 1
ATOM 865 C CA . ARG A 1 106 ? 5.957 9.501 6.345 1.00 87.38 106 ARG A CA 1
ATOM 866 C C . ARG A 1 106 ? 6.561 9.545 4.950 1.00 87.38 106 ARG A C 1
ATOM 868 O O . ARG A 1 106 ? 6.396 8.606 4.179 1.00 87.38 106 ARG A O 1
ATOM 875 N N . SER A 1 107 ? 7.323 10.590 4.651 1.00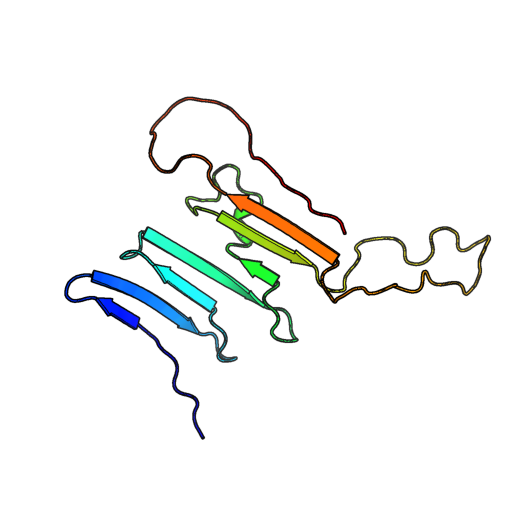 90.00 107 SER A N 1
ATOM 876 C CA . SER A 1 107 ? 8.081 10.709 3.402 1.00 90.00 107 SER A CA 1
ATOM 877 C C . SER A 1 107 ? 9.455 11.325 3.626 1.00 90.00 107 SER A C 1
ATOM 879 O O . SER A 1 107 ? 9.672 12.040 4.604 1.00 90.00 107 SER A O 1
ATOM 881 N N . VAL A 1 108 ? 10.379 11.055 2.707 1.00 86.12 108 VAL A N 1
ATOM 882 C CA . VAL A 1 108 ? 11.678 11.729 2.643 1.00 86.12 108 VAL A CA 1
ATOM 883 C C . VAL A 1 108 ? 11.461 13.152 2.130 1.00 86.12 108 VAL A C 1
ATOM 885 O O . VAL A 1 108 ? 10.884 13.347 1.064 1.00 86.12 108 VAL A O 1
ATOM 888 N N . GLU A 1 109 ? 11.919 14.153 2.883 1.00 70.56 109 GLU A N 1
ATOM 889 C CA . GLU A 1 109 ? 11.724 15.569 2.532 1.00 70.56 109 GLU A CA 1
ATOM 890 C C . GLU A 1 109 ? 12.688 16.063 1.436 1.00 70.56 109 GLU A C 1
ATOM 892 O O . GLU A 1 109 ? 12.399 17.049 0.768 1.00 70.56 109 GLU A O 1
ATOM 897 N N . ASN A 1 110 ? 13.818 15.380 1.208 1.00 60.47 110 ASN A N 1
ATOM 898 C CA . ASN A 1 110 ? 14.791 15.748 0.175 1.00 60.47 110 ASN A CA 1
ATOM 899 C C . ASN A 1 110 ? 15.297 14.524 -0.596 1.00 60.47 110 ASN A C 1
ATOM 901 O O . ASN A 1 110 ? 16.016 13.685 -0.056 1.00 60.47 110 ASN A O 1
ATOM 905 N N . ILE A 1 111 ? 14.976 14.463 -1.887 1.00 57.38 111 ILE A N 1
ATOM 906 C CA . ILE A 1 111 ? 15.510 13.466 -2.819 1.00 57.38 111 ILE A CA 1
ATOM 907 C C . ILE A 1 111 ? 16.710 14.104 -3.531 1.00 57.38 111 ILE A C 1
ATOM 909 O O . ILE A 1 111 ? 16.548 14.658 -4.613 1.00 57.38 111 ILE A O 1
ATOM 913 N N . GLY A 1 112 ? 17.902 14.098 -2.915 1.00 50.28 112 GLY A N 1
ATOM 914 C CA . GLY A 1 112 ? 19.111 14.510 -3.651 1.00 50.28 112 GLY A CA 1
ATOM 915 C C . GLY A 1 112 ? 20.288 15.162 -2.924 1.00 50.28 112 GLY A C 1
ATOM 916 O O . GLY A 1 112 ? 21.100 15.770 -3.612 1.00 50.28 112 GLY A O 1
ATOM 917 N N . ILE A 1 113 ? 20.458 15.064 -1.600 1.00 40.84 113 ILE A N 1
ATOM 918 C CA . ILE A 1 113 ? 21.674 15.606 -0.957 1.00 40.84 113 ILE A CA 1
ATOM 919 C C . ILE A 1 113 ? 22.344 14.544 -0.086 1.00 40.84 113 ILE A C 1
ATOM 921 O O . ILE A 1 113 ? 21.836 14.155 0.963 1.00 40.84 113 ILE A O 1
ATOM 925 N N . ILE A 1 114 ? 23.517 14.089 -0.537 1.00 46.03 114 ILE A N 1
ATOM 926 C CA . ILE A 1 114 ? 24.493 13.397 0.302 1.00 46.03 114 ILE A CA 1
ATOM 927 C C . ILE A 1 114 ? 25.013 14.403 1.343 1.00 46.03 114 ILE A C 1
ATOM 929 O O . ILE A 1 114 ? 25.606 15.416 0.990 1.00 46.03 114 ILE A O 1
ATOM 933 N N . LEU A 1 115 ? 24.818 14.037 2.613 1.00 43.97 115 LEU A N 1
ATOM 934 C CA . LEU A 1 115 ? 25.427 14.544 3.849 1.00 43.97 115 LEU A CA 1
ATOM 935 C C . LEU A 1 115 ? 25.014 15.931 4.395 1.00 43.97 115 LEU A C 1
ATOM 937 O O . LEU A 1 115 ? 25.179 16.977 3.780 1.00 43.97 115 LEU A O 1
ATOM 941 N N . LEU A 1 116 ? 24.636 15.865 5.682 1.00 41.84 116 LEU A N 1
ATOM 942 C CA . LEU A 1 116 ? 24.529 16.912 6.707 1.00 41.84 116 LEU A CA 1
ATOM 943 C C . LEU A 1 116 ? 23.315 17.851 6.633 1.00 41.84 116 LEU A C 1
ATOM 945 O O . LEU A 1 116 ? 23.423 18.995 6.203 1.00 41.84 116 LEU A O 1
ATOM 949 N N . ARG A 1 117 ? 22.208 17.436 7.270 1.00 34.19 117 ARG A N 1
ATOM 950 C CA . ARG A 1 117 ? 21.635 18.167 8.421 1.00 34.19 117 ARG A CA 1
ATOM 951 C C . ARG A 1 117 ? 20.533 17.376 9.128 1.00 34.19 117 ARG A C 1
ATOM 953 O O . ARG A 1 117 ? 19.741 16.670 8.518 1.00 34.19 117 ARG A O 1
ATOM 960 N N . LEU A 1 118 ? 20.557 17.506 10.449 1.00 33.72 118 LEU A N 1
ATOM 961 C CA . LEU A 1 118 ? 19.645 16.917 11.418 1.00 33.72 118 LEU A CA 1
ATOM 962 C C . LEU A 1 118 ? 18.203 17.415 11.243 1.00 33.72 118 LEU A C 1
ATOM 964 O O . LEU A 1 118 ? 17.975 18.611 11.106 1.00 33.72 118 LEU A O 1
ATOM 968 N N . GLN A 1 119 ? 17.283 16.457 11.391 1.00 39.97 119 GLN A N 1
ATOM 969 C CA . GLN A 1 119 ? 15.929 16.560 11.947 1.00 39.97 119 GLN A CA 1
ATOM 970 C C . GLN A 1 119 ? 14.954 17.578 11.330 1.00 39.97 119 GLN A C 1
ATOM 972 O O . GLN A 1 119 ? 15.004 18.769 11.620 1.00 39.97 119 GLN A O 1
ATOM 977 N N . LYS A 1 120 ? 13.899 17.056 10.698 1.00 34.91 120 LYS A N 1
ATOM 978 C CA . LYS A 1 120 ? 12.572 16.859 11.317 1.00 34.91 120 LYS A CA 1
ATOM 979 C C . LYS A 1 120 ? 11.706 16.058 10.345 1.00 34.91 120 LYS A C 1
ATOM 981 O O . LYS A 1 120 ? 11.512 16.477 9.222 1.00 34.91 120 LYS A O 1
ATOM 986 N N . GLY A 1 121 ? 11.217 14.893 10.761 1.00 38.22 121 GLY A N 1
ATOM 987 C CA . GLY A 1 121 ? 10.161 14.212 10.018 1.00 38.22 121 GLY A CA 1
ATOM 988 C C . GLY A 1 121 ? 8.839 14.889 10.346 1.00 38.22 121 GLY A C 1
ATOM 989 O O . GLY A 1 121 ? 8.433 14.887 11.508 1.00 38.22 121 GLY A O 1
ATOM 990 N N . THR A 1 122 ? 8.181 15.480 9.356 1.00 41.06 122 THR A N 1
ATOM 991 C CA . THR A 1 122 ? 6.814 15.977 9.526 1.00 41.06 122 THR A CA 1
ATOM 992 C C . THR A 1 122 ? 5.853 14.784 9.577 1.00 41.06 122 THR A C 1
ATOM 994 O O . THR A 1 122 ? 5.499 14.217 8.547 1.00 41.06 122 THR A O 1
ATOM 997 N N . ALA A 1 123 ? 5.450 14.369 10.780 1.00 41.34 123 ALA A N 1
ATOM 998 C CA . ALA A 1 123 ? 4.316 13.468 10.970 1.00 41.34 123 ALA A CA 1
ATOM 999 C C . ALA A 1 123 ? 3.037 14.313 10.953 1.00 41.34 123 ALA A C 1
ATOM 1001 O O . ALA A 1 123 ? 2.811 15.119 11.855 1.00 41.34 123 ALA A O 1
ATOM 1002 N N . MET A 1 124 ? 2.219 14.169 9.913 1.00 41.16 124 MET A N 1
ATOM 1003 C CA . MET A 1 124 ? 0.903 14.799 9.857 1.00 41.16 124 MET A CA 1
ATOM 1004 C C . MET A 1 124 ? -0.137 13.752 10.257 1.00 41.16 124 MET A C 1
ATOM 1006 O O . MET A 1 124 ? -0.438 12.855 9.477 1.00 41.16 124 MET A O 1
ATOM 1010 N N . SER A 1 125 ? -0.652 13.851 11.483 1.00 37.28 125 SER A N 1
ATOM 1011 C CA . SER A 1 125 ? -1.834 13.104 11.919 1.00 37.28 125 SER A CA 1
ATOM 1012 C C . SER A 1 125 ? -3.058 13.954 11.595 1.00 37.28 125 SER A C 1
ATOM 1014 O O . SER A 1 125 ? -3.206 15.059 12.118 1.00 37.28 125 SER A O 1
ATOM 1016 N N . MET A 1 126 ? -3.906 13.478 10.686 1.00 35.94 126 MET A N 1
ATOM 1017 C CA . MET A 1 126 ? -5.232 14.054 10.478 1.00 35.94 126 MET A CA 1
ATOM 1018 C C . MET A 1 126 ? -6.238 13.186 11.228 1.00 35.94 126 MET A C 1
ATOM 1020 O O . MET A 1 126 ? -6.618 12.120 10.749 1.00 35.94 126 MET A O 1
ATOM 1024 N N . THR A 1 127 ? -6.652 13.630 12.413 1.00 33.34 127 THR A N 1
ATOM 1025 C CA . THR A 1 127 ? -7.818 13.074 13.109 1.00 33.34 127 THR A CA 1
ATOM 1026 C C . THR A 1 127 ? -9.055 13.858 12.683 1.00 33.34 127 THR A C 1
ATOM 1028 O O . THR A 1 127 ? -9.067 15.084 12.818 1.00 33.34 127 THR A O 1
ATOM 1031 N N . GLY A 1 128 ? -10.052 13.159 12.140 1.00 34.50 128 GLY A N 1
ATOM 1032 C CA . GLY A 1 128 ? -11.375 13.707 11.814 1.00 34.50 128 GLY A CA 1
ATOM 1033 C C . GLY A 1 128 ? -12.334 13.690 12.995 1.00 34.50 128 GLY A C 1
ATOM 1034 O O . GLY A 1 128 ? -12.128 12.861 13.912 1.00 34.50 128 GLY A O 1
#

Radius of gyration: 19.84 Å; chains: 1; bounding box: 49×33×63 Å

Sequence (128 aa):
MAQERLLVHWHIYEMLAQNTYNELSQLSNKKVGNNLQSIDYNYNIRGWMTEINRDQMQVPDLGGKLFSYKIKYTEKEGITTPNPLQFPGKEVAAKYNGNIAEVDWRSVENIGIILLRLQKGTAMSMTG

Secondary structure (DSSP, 8-state):
-------EEEETTEEEEEEEE-TTS-EEEEEETTTTEEEEEEE-TTS-EEEESGGGTTSTTGGG-SEEEEEE-S---S-S-S-TTTSTT-------SSS--EEEEEE-S-SS--S-------------

pLDDT: mean 75.18, std 21.0, range [33.34, 98.31]

Organism: NCBI:txid1854762

Foldseek 3Di:
DDDDDDQWDDDPPDTAWGFDADPVRHGQWMAGDRNLAIWGWDADPVRHTAKILVVQLPPPCSVNHFKIKGWQFADDPDDQCPDCPVDPPDGPPDPDPHGTQWMWMWGDPDDDDDDDDDDDIDTDIDGD